Protein AF-A0A536ZIE7-F1 (afdb_monomer_lite)

Secondary structure (DSSP, 8-state):
---HHHHTT--TT-EEEETTEEEEEEEE-SS-EEE---HHHHHHSGGGG--TT----EEE-HHHHHHHHHHH--

pLDDT: mean 91.74, std 5.27, range [56.72, 96.06]

Structure (mmCIF, N/CA/C/O backbone):
data_AF-A0A536ZIE7-F1
#
_entry.id   AF-A0A536ZIE7-F1
#
loop_
_atom_site.group_PDB
_atom_site.id
_atom_site.type_symbol
_atom_site.label_atom_id
_atom_site.label_alt_id
_atom_site.label_comp_id
_atom_site.label_asym_id
_atom_site.label_entity_id
_atom_site.label_seq_id
_atom_site.pdbx_PDB_ins_code
_atom_site.Cartn_x
_atom_site.Cartn_y
_atom_site.Cartn_z
_atom_site.occupancy
_atom_site.B_iso_or_equiv
_atom_site.auth_seq_id
_atom_site.auth_comp_id
_atom_site.auth_asym_id
_atom_site.auth_atom_id
_atom_site.pdbx_PDB_model_num
ATOM 1 N N . ASP A 1 1 ? -6.813 -12.136 0.581 1.00 83.88 1 ASP A N 1
ATOM 2 C CA . ASP A 1 1 ? -6.161 -12.455 -0.704 1.00 83.88 1 ASP A CA 1
ATOM 3 C C . ASP A 1 1 ? -6.237 -11.269 -1.637 1.00 83.88 1 ASP A C 1
ATOM 5 O O . ASP A 1 1 ? -7.273 -10.614 -1.678 1.00 83.88 1 ASP A O 1
ATOM 9 N N . ALA A 1 2 ? -5.149 -10.989 -2.352 1.00 85.00 2 ALA A N 1
ATOM 10 C CA . ALA A 1 2 ? -5.111 -9.932 -3.356 1.00 85.00 2 ALA A CA 1
ATOM 11 C C . ALA A 1 2 ? -5.398 -10.518 -4.754 1.00 85.00 2 ALA A C 1
ATOM 13 O O . ALA A 1 2 ? -4.932 -11.621 -5.051 1.00 85.00 2 ALA A O 1
ATOM 14 N N . PRO A 1 3 ? -6.141 -9.816 -5.629 1.00 88.38 3 PRO A N 1
ATOM 15 C CA . PRO A 1 3 ? -6.367 -10.273 -6.997 1.00 88.38 3 PRO A CA 1
ATOM 16 C C . PRO A 1 3 ? -5.052 -10.426 -7.776 1.00 88.38 3 PRO A C 1
ATOM 18 O O . PRO A 1 3 ? -4.232 -9.507 -7.793 1.00 88.38 3 PRO A O 1
ATOM 21 N N . ALA A 1 4 ? -4.880 -11.547 -8.488 1.00 86.19 4 ALA A N 1
ATOM 22 C CA . ALA A 1 4 ? -3.668 -11.833 -9.270 1.00 86.19 4 ALA A CA 1
ATOM 23 C C . ALA A 1 4 ? -3.344 -10.733 -10.298 1.00 86.19 4 ALA A C 1
ATOM 25 O O . ALA A 1 4 ? -2.185 -10.369 -10.484 1.00 86.19 4 ALA A O 1
ATOM 26 N N . ALA A 1 5 ? -4.379 -10.144 -10.905 1.00 87.56 5 ALA A N 1
ATOM 27 C CA . ALA A 1 5 ? -4.235 -9.045 -11.856 1.00 87.56 5 ALA A CA 1
ATOM 28 C C . ALA A 1 5 ? -3.620 -7.775 -11.240 1.00 87.56 5 ALA A C 1
ATOM 30 O O . ALA A 1 5 ? -2.997 -7.007 -11.963 1.00 87.56 5 ALA A O 1
ATOM 31 N N . LEU A 1 6 ? -3.775 -7.551 -9.928 1.00 88.50 6 LEU A N 1
ATOM 32 C CA . LEU A 1 6 ? -3.183 -6.406 -9.229 1.00 88.50 6 LEU A CA 1
ATOM 33 C C . LEU A 1 6 ? -1.810 -6.737 -8.640 1.00 88.50 6 LEU A C 1
ATOM 35 O O . LEU A 1 6 ? -0.938 -5.872 -8.627 1.00 88.50 6 LEU A O 1
ATOM 39 N N . LEU A 1 7 ? -1.589 -7.986 -8.214 1.00 89.88 7 LEU A N 1
ATOM 40 C CA . LEU A 1 7 ? -0.318 -8.432 -7.627 1.00 89.88 7 LEU A CA 1
ATOM 41 C C . LEU A 1 7 ? 0.889 -8.186 -8.542 1.00 89.88 7 LEU A C 1
ATOM 43 O O . LEU A 1 7 ? 1.957 -7.855 -8.041 1.00 89.88 7 LEU A O 1
ATOM 47 N N . ARG A 1 8 ? 0.721 -8.249 -9.871 1.00 88.81 8 ARG A N 1
ATOM 48 C CA . ARG A 1 8 ? 1.800 -7.942 -10.833 1.00 88.81 8 ARG A CA 1
ATOM 49 C C . ARG A 1 8 ? 2.348 -6.510 -10.737 1.00 88.81 8 ARG A C 1
ATOM 51 O O . ARG A 1 8 ? 3.435 -6.252 -11.240 1.00 88.81 8 ARG A O 1
ATOM 58 N N . TYR A 1 9 ? 1.591 -5.587 -10.142 1.00 91.44 9 TYR A N 1
ATOM 59 C CA . TYR A 1 9 ? 1.979 -4.185 -9.962 1.00 91.44 9 TYR A CA 1
ATOM 60 C C . TYR A 1 9 ? 2.446 -3.882 -8.531 1.00 91.44 9 TYR A C 1
ATOM 62 O O . TYR A 1 9 ? 2.769 -2.740 -8.221 1.00 91.44 9 TYR A O 1
ATOM 70 N N . ILE A 1 10 ? 2.470 -4.885 -7.649 1.00 92.62 10 ILE A N 1
ATOM 71 C CA . ILE A 1 10 ? 2.878 -4.748 -6.253 1.00 92.62 10 ILE A CA 1
ATOM 72 C C . ILE A 1 10 ? 4.264 -5.374 -6.117 1.00 92.62 10 ILE A C 1
ATOM 74 O O . ILE A 1 10 ? 4.421 -6.590 -6.202 1.00 92.62 10 ILE A O 1
ATOM 78 N N . ALA A 1 11 ? 5.277 -4.539 -5.898 1.00 91.50 11 ALA A N 1
ATOM 79 C CA . ALA A 1 11 ? 6.655 -4.978 -5.711 1.00 91.50 11 ALA A CA 1
ATOM 80 C C . ALA A 1 11 ? 7.089 -4.822 -4.243 1.00 91.50 11 ALA A C 1
ATOM 82 O O . ALA A 1 11 ? 6.665 -3.867 -3.585 1.00 91.50 11 ALA A O 1
ATOM 83 N N . PRO A 1 12 ? 7.963 -5.701 -3.712 1.00 92.81 12 PRO A N 1
ATOM 84 C CA . PRO A 1 12 ? 8.595 -5.483 -2.414 1.00 92.81 12 PRO A CA 1
ATOM 85 C C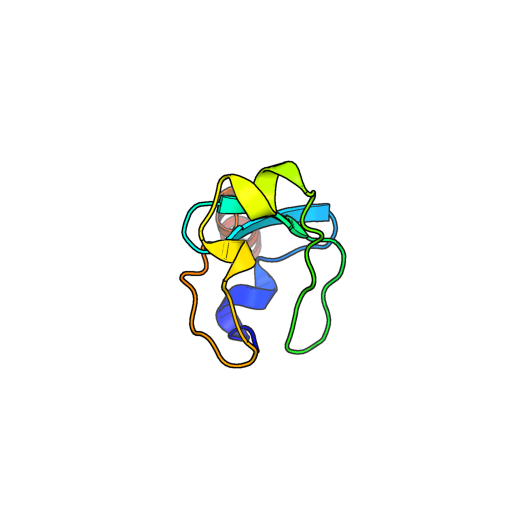 . PRO A 1 12 ? 9.294 -4.122 -2.368 1.00 92.81 12 PRO A C 1
ATOM 87 O O . PRO A 1 12 ? 9.981 -3.746 -3.317 1.00 92.81 12 PRO A O 1
ATOM 90 N N . LYS A 1 13 ? 9.136 -3.399 -1.256 1.00 91.44 13 LYS A N 1
ATOM 91 C CA . LYS A 1 13 ? 9.593 -2.010 -1.063 1.00 91.44 13 LYS A CA 1
ATOM 92 C C . LYS A 1 13 ? 8.928 -0.975 -1.982 1.00 91.44 13 LYS A C 1
ATOM 94 O O . LYS A 1 13 ? 9.326 0.186 -1.950 1.00 91.44 13 LYS A O 1
ATOM 99 N N . GLY A 1 14 ? 7.931 -1.372 -2.771 1.00 92.88 14 GLY A N 1
ATOM 100 C CA . GLY A 1 14 ? 7.074 -0.462 -3.522 1.00 92.88 14 GLY A CA 1
ATOM 101 C C . GLY A 1 14 ? 5.985 0.162 -2.651 1.00 92.88 14 GLY A C 1
ATOM 102 O O . GLY A 1 14 ? 5.834 -0.172 -1.469 1.00 92.88 14 GLY A O 1
ATOM 103 N N . SER A 1 15 ? 5.210 1.053 -3.259 1.00 94.19 15 SER A N 1
ATOM 104 C CA . SER A 1 15 ? 4.066 1.707 -2.628 1.00 94.19 15 SER A CA 1
ATOM 105 C C . SER A 1 15 ? 2.751 1.028 -3.010 1.00 94.19 15 SER A C 1
ATOM 107 O O . SER A 1 15 ? 2.587 0.508 -4.113 1.00 94.19 15 SER A O 1
ATOM 109 N N . VAL A 1 16 ? 1.802 1.027 -2.080 1.00 95.38 16 VAL A N 1
ATOM 110 C CA . VAL A 1 16 ? 0.431 0.550 -2.287 1.00 95.38 16 VAL A CA 1
ATOM 111 C C . VAL A 1 16 ? -0.515 1.404 -1.450 1.00 95.38 16 VAL A C 1
ATOM 113 O O . VAL A 1 16 ? -0.144 1.803 -0.344 1.00 95.38 16 VAL A O 1
ATOM 116 N N . ALA A 1 17 ? -1.722 1.684 -1.945 1.00 95.75 17 ALA A N 1
ATOM 117 C CA . ALA A 1 17 ? -2.745 2.340 -1.135 1.00 95.75 17 ALA A CA 1
ATOM 118 C C . ALA A 1 17 ? -3.827 1.344 -0.708 1.00 95.75 17 ALA A C 1
ATOM 120 O O . ALA A 1 17 ? -4.382 0.620 -1.539 1.00 95.75 17 ALA A O 1
ATOM 121 N N . ILE A 1 18 ? -4.127 1.319 0.592 1.00 95.38 18 ILE A N 1
ATOM 122 C CA . ILE A 1 18 ? -5.204 0.515 1.182 1.00 95.38 18 ILE A CA 1
ATOM 123 C C . ILE A 1 18 ? -6.197 1.471 1.833 1.00 95.38 18 ILE A C 1
ATOM 125 O O . ILE A 1 18 ? -5.817 2.220 2.727 1.00 95.38 18 ILE A O 1
ATOM 129 N N . ASP A 1 19 ? -7.444 1.484 1.357 1.00 95.19 19 ASP A N 1
ATOM 130 C CA . ASP A 1 19 ? -8.473 2.456 1.764 1.00 95.19 19 ASP A CA 1
ATOM 131 C C . ASP A 1 19 ? -7.974 3.916 1.722 1.00 95.19 19 ASP A C 1
ATOM 133 O O . ASP A 1 19 ? -8.265 4.733 2.591 1.00 95.19 19 ASP A O 1
ATOM 137 N N . GLY A 1 20 ? -7.180 4.241 0.694 1.00 94.44 20 GLY A N 1
ATOM 138 C CA . GLY A 1 20 ? -6.587 5.569 0.498 1.00 94.44 20 GLY A CA 1
ATOM 139 C C . GLY A 1 20 ? -5.348 5.859 1.355 1.00 94.44 20 GLY A C 1
ATOM 140 O O . GLY A 1 20 ? -4.730 6.910 1.194 1.00 94.44 20 GLY A O 1
ATOM 141 N N . VAL A 1 21 ? -4.938 4.941 2.234 1.00 95.81 21 VAL A N 1
ATOM 142 C CA . VAL A 1 21 ? -3.737 5.086 3.067 1.00 95.81 21 VAL A CA 1
ATOM 143 C C . VAL A 1 21 ? -2.520 4.566 2.312 1.00 95.81 21 VAL A C 1
ATOM 145 O O . VAL A 1 21 ? -2.458 3.386 1.968 1.00 95.81 21 VAL A O 1
ATOM 148 N N . SER A 1 22 ? -1.536 5.437 2.083 1.00 95.31 22 SER A N 1
ATOM 149 C CA . SER A 1 22 ? -0.266 5.068 1.448 1.00 95.31 22 SER A CA 1
ATOM 150 C C . SER A 1 22 ? 0.610 4.251 2.396 1.00 95.31 22 SER A C 1
ATOM 152 O O . SER A 1 22 ? 0.897 4.680 3.516 1.00 95.31 22 SER A O 1
ATOM 154 N N . LEU A 1 23 ? 1.031 3.070 1.944 1.00 96.00 23 LEU A N 1
ATOM 155 C CA . LEU A 1 23 ? 1.805 2.104 2.715 1.00 96.00 23 LEU A CA 1
ATOM 156 C C . LEU A 1 23 ? 2.953 1.527 1.885 1.00 96.00 23 LEU A C 1
ATOM 158 O O . LEU A 1 23 ? 2.878 1.409 0.661 1.00 96.00 23 LEU A O 1
ATOM 162 N N . THR A 1 24 ? 4.008 1.109 2.581 1.00 95.62 24 THR A N 1
ATOM 163 C CA . THR A 1 24 ? 5.144 0.412 1.974 1.00 95.62 24 THR A CA 1
ATOM 164 C C . THR A 1 24 ? 4.931 -1.094 2.029 1.00 95.62 24 THR A C 1
ATOM 166 O O . THR A 1 24 ? 4.683 -1.667 3.095 1.00 95.62 24 THR A O 1
ATOM 169 N N . VAL A 1 25 ? 5.084 -1.751 0.883 1.00 96.06 25 VAL A N 1
ATOM 170 C CA . VAL A 1 25 ? 5.018 -3.209 0.770 1.00 96.06 25 VAL A CA 1
ATOM 171 C C . VAL A 1 25 ? 6.276 -3.820 1.380 1.00 96.06 25 VAL A C 1
ATOM 173 O O . VAL A 1 25 ? 7.391 -3.544 0.941 1.00 96.06 25 VAL A O 1
ATOM 176 N N . ASN A 1 26 ? 6.111 -4.682 2.378 1.00 95.44 26 ASN A N 1
ATOM 177 C CA . ASN A 1 26 ? 7.216 -5.382 3.025 1.00 95.44 26 ASN A CA 1
ATOM 178 C C . ASN A 1 26 ? 7.593 -6.656 2.250 1.00 95.44 26 ASN A C 1
ATOM 180 O O . ASN A 1 26 ? 8.751 -6.862 1.893 1.00 95.44 26 ASN A O 1
ATOM 184 N N . SER A 1 27 ? 6.600 -7.488 1.933 1.00 94.38 27 SER A N 1
ATOM 185 C CA . SER A 1 27 ? 6.794 -8.727 1.177 1.00 94.38 27 SER A CA 1
ATOM 186 C C . SER A 1 27 ? 5.608 -9.030 0.270 1.00 94.38 27 SER A C 1
ATOM 188 O O . SER A 1 27 ? 4.488 -8.571 0.503 1.00 94.38 27 SER A O 1
ATOM 190 N N . VAL A 1 28 ? 5.868 -9.812 -0.776 1.00 93.81 28 VAL A N 1
ATOM 191 C CA . VAL A 1 28 ? 4.872 -10.270 -1.747 1.00 93.81 28 VAL A CA 1
ATOM 192 C C . VAL A 1 28 ? 5.015 -11.783 -1.873 1.00 93.81 28 VAL A C 1
ATOM 194 O O . VAL A 1 28 ? 6.118 -12.284 -2.082 1.00 93.81 28 VAL A O 1
ATOM 197 N N . GLY A 1 29 ? 3.913 -12.502 -1.693 1.00 91.06 29 GLY A N 1
ATOM 198 C CA . GLY 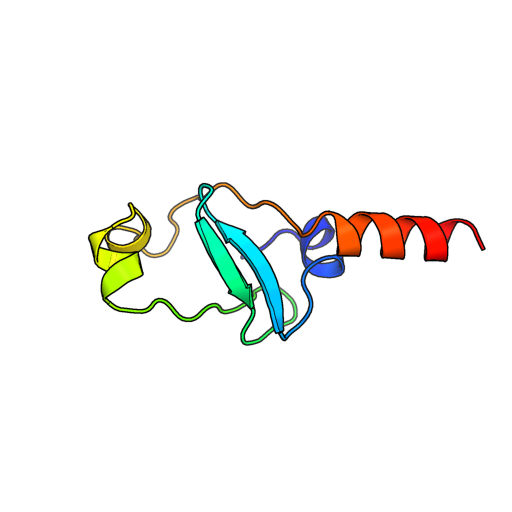A 1 29 ? 3.789 -13.937 -1.935 1.00 91.06 29 GLY A CA 1
ATOM 199 C C . GLY A 1 29 ? 2.887 -14.216 -3.138 1.00 91.06 29 GLY A C 1
ATOM 200 O O . GLY A 1 29 ? 2.435 -13.301 -3.820 1.00 91.06 29 GLY A O 1
ATOM 201 N N . GLU A 1 30 ? 2.568 -15.489 -3.377 1.00 88.06 30 GLU A N 1
ATOM 202 C CA . GLU A 1 30 ? 1.817 -15.901 -4.577 1.00 88.06 30 GLU A CA 1
ATOM 203 C C . GLU A 1 30 ? 0.404 -15.300 -4.669 1.00 88.06 30 GLU A C 1
ATOM 205 O O . GLU A 1 30 ? -0.101 -15.043 -5.758 1.00 88.06 30 GLU A O 1
ATOM 210 N N . ARG A 1 31 ? -0.259 -15.093 -3.523 1.00 91.69 31 ARG A N 1
ATOM 211 C CA . ARG A 1 31 ? -1.671 -14.657 -3.441 1.00 91.69 31 ARG A CA 1
ATOM 212 C C . ARG A 1 31 ? -1.921 -13.510 -2.459 1.00 91.69 31 ARG A C 1
ATOM 214 O O . ARG A 1 31 ? -3.066 -13.106 -2.235 1.00 91.69 31 ARG A O 1
ATOM 221 N N . HIS A 1 32 ? -0.870 -13.014 -1.820 1.00 93.38 32 HIS A N 1
ATOM 222 C CA . HIS A 1 32 ? -0.962 -12.008 -0.770 1.00 93.38 32 HIS A CA 1
ATOM 223 C C . HIS A 1 32 ? 0.290 -11.137 -0.750 1.00 93.38 32 HIS A C 1
ATOM 225 O O . HIS A 1 32 ? 1.335 -11.517 -1.265 1.00 93.38 32 HIS A O 1
ATOM 231 N N . PHE A 1 33 ? 0.182 -9.982 -0.112 1.00 94.62 33 PHE A N 1
ATOM 232 C CA . PHE A 1 33 ? 1.307 -9.120 0.215 1.00 94.62 33 PHE A CA 1
ATOM 233 C C . PHE A 1 33 ? 1.154 -8.655 1.663 1.00 94.62 33 PHE A C 1
ATOM 235 O O . PHE A 1 33 ? 0.055 -8.707 2.223 1.00 94.62 33 PHE A O 1
ATOM 242 N N . ALA A 1 34 ? 2.254 -8.233 2.274 1.00 94.69 34 ALA A N 1
ATOM 243 C CA . ALA A 1 34 ? 2.273 -7.736 3.640 1.00 94.69 34 ALA A CA 1
ATOM 244 C C . ALA A 1 34 ? 2.745 -6.284 3.687 1.00 94.69 34 ALA A C 1
ATOM 246 O O . ALA A 1 34 ? 3.636 -5.874 2.941 1.00 94.69 34 ALA A O 1
ATOM 247 N N . VAL A 1 35 ? 2.163 -5.529 4.613 1.00 95.38 35 VAL A N 1
ATOM 248 C CA . VAL A 1 35 ? 2.513 -4.147 4.954 1.00 95.38 35 VAL A CA 1
ATOM 249 C C . VAL A 1 35 ? 2.686 -4.064 6.466 1.00 95.38 35 VAL A C 1
ATOM 251 O O . VAL A 1 35 ? 2.051 -4.818 7.204 1.00 95.38 35 VAL A O 1
ATOM 254 N N . ASN A 1 36 ? 3.535 -3.152 6.931 1.00 93.88 36 ASN A N 1
ATOM 255 C CA . ASN A 1 36 ? 3.675 -2.877 8.358 1.00 93.88 36 ASN A CA 1
ATOM 256 C C . ASN A 1 36 ? 2.940 -1.580 8.690 1.00 93.88 36 ASN A C 1
ATOM 258 O O . ASN A 1 36 ? 3.120 -0.572 8.009 1.00 93.88 36 ASN A O 1
ATOM 262 N N . LEU A 1 37 ? 2.143 -1.605 9.755 1.00 93.75 37 LEU A N 1
ATOM 263 C CA . LEU A 1 37 ? 1.430 -0.434 10.254 1.00 93.75 37 LEU A CA 1
ATOM 264 C C . LEU A 1 37 ? 2.127 0.069 11.514 1.00 93.75 37 LEU A C 1
ATOM 266 O O . LEU A 1 37 ? 2.324 -0.684 12.467 1.00 93.75 37 LEU A O 1
ATOM 270 N N . ILE A 1 38 ? 2.510 1.343 11.514 1.00 95.38 38 ILE A N 1
ATOM 271 C CA . ILE A 1 38 ? 3.036 1.998 12.713 1.00 95.38 38 ILE A CA 1
ATOM 272 C C . ILE A 1 38 ? 1.876 2.441 13.619 1.00 95.38 38 ILE A C 1
ATOM 274 O O . ILE A 1 38 ? 0.775 2.685 13.115 1.00 95.38 38 ILE A O 1
ATOM 278 N N . PRO A 1 39 ? 2.103 2.617 14.937 1.00 94.81 39 PRO A N 1
ATOM 279 C CA . PRO A 1 39 ? 1.046 3.011 15.870 1.00 94.81 39 PRO A CA 1
ATOM 280 C C . PRO A 1 39 ? 0.280 4.266 15.440 1.00 94.81 39 PRO A C 1
ATOM 282 O O . PRO A 1 39 ? -0.940 4.309 15.551 1.00 94.81 39 PRO A O 1
ATOM 285 N N . HIS A 1 40 ? 0.974 5.262 14.881 1.00 94.69 40 HIS A N 1
ATOM 286 C CA . HIS A 1 40 ? 0.324 6.477 14.395 1.00 94.69 40 HIS A CA 1
ATOM 287 C C . HIS A 1 40 ? -0.679 6.198 13.264 1.00 94.69 40 HIS A C 1
ATOM 289 O O . HIS A 1 40 ? -1.793 6.703 13.312 1.00 94.69 40 HIS A O 1
ATOM 295 N N . THR A 1 41 ? -0.333 5.346 12.291 1.00 94.31 41 THR A N 1
ATOM 296 C CA . THR A 1 41 ? -1.236 4.960 11.194 1.00 94.31 41 THR A CA 1
ATOM 297 C C . THR A 1 41 ? -2.453 4.200 11.711 1.00 94.31 41 THR A C 1
ATOM 299 O O . THR A 1 41 ? -3.558 4.444 11.242 1.00 94.31 41 THR A O 1
ATOM 302 N N . LEU A 1 42 ? -2.275 3.314 12.696 1.00 93.94 42 LEU A N 1
ATOM 303 C CA . LEU A 1 42 ? -3.385 2.570 13.301 1.00 93.94 42 LEU A CA 1
ATOM 304 C C . LEU A 1 42 ? -4.391 3.486 14.007 1.00 93.94 42 LEU A C 1
ATOM 306 O O . LEU A 1 42 ? -5.582 3.217 13.955 1.00 93.94 42 LEU A O 1
ATOM 310 N N . VAL A 1 43 ? -3.914 4.553 14.655 1.00 94.56 43 VAL A N 1
ATOM 311 C CA . VAL A 1 43 ? -4.766 5.509 15.384 1.00 94.56 43 VAL A CA 1
ATOM 312 C C . VAL A 1 43 ? -5.380 6.557 14.452 1.00 94.56 43 VAL A C 1
ATOM 314 O O . VAL A 1 43 ? -6.497 7.007 14.681 1.00 94.56 43 VAL A O 1
ATOM 317 N N . ALA A 1 44 ? -4.657 6.966 13.409 1.00 95.12 44 ALA A N 1
ATOM 318 C CA . ALA A 1 44 ? -5.079 8.034 12.504 1.00 95.12 44 ALA A CA 1
ATOM 319 C C . ALA A 1 44 ? -5.934 7.552 11.316 1.00 95.12 44 ALA A C 1
ATOM 321 O O . ALA A 1 44 ? -6.371 8.376 10.516 1.00 95.12 44 ALA A O 1
ATOM 322 N N . THR A 1 45 ? -6.143 6.241 11.157 1.00 94.44 45 THR A N 1
ATOM 323 C CA . THR A 1 45 ? -6.866 5.656 10.014 1.00 94.44 45 THR A CA 1
ATOM 324 C C . THR A 1 45 ? -7.815 4.547 10.463 1.00 94.44 45 THR A C 1
ATOM 326 O O . THR A 1 45 ? -7.700 4.025 11.567 1.00 94.44 45 THR A O 1
ATOM 329 N N . THR A 1 46 ? -8.723 4.129 9.581 1.00 93.94 46 THR A N 1
ATOM 330 C CA . THR A 1 46 ? -9.654 3.013 9.831 1.00 93.94 46 THR A CA 1
ATOM 331 C C . THR A 1 46 ? -8.974 1.638 9.807 1.00 93.94 46 THR A C 1
ATOM 333 O O . THR A 1 46 ? -9.601 0.629 10.128 1.00 93.94 46 THR A O 1
ATOM 336 N N . LEU A 1 47 ? -7.681 1.566 9.458 1.00 94.00 47 LEU A N 1
ATOM 337 C CA . LEU A 1 47 ? -6.953 0.301 9.328 1.00 94.00 47 LEU A CA 1
ATOM 338 C C . LEU A 1 47 ? -6.807 -0.450 10.660 1.00 94.00 47 LEU A C 1
ATOM 340 O O . LEU A 1 47 ? -6.681 -1.673 10.651 1.00 94.00 47 LEU A O 1
ATOM 344 N N . GLY A 1 48 ? -6.831 0.259 11.795 1.00 92.75 48 GLY A N 1
ATOM 345 C CA . GLY A 1 48 ? -6.760 -0.351 13.126 1.00 92.75 48 GLY A CA 1
ATOM 346 C C . GLY A 1 48 ? -8.000 -1.164 13.514 1.00 92.75 48 GLY A C 1
ATOM 347 O O . GLY A 1 48 ? -7.916 -2.014 14.397 1.00 92.75 48 GLY A O 1
ATOM 348 N N . GLU A 1 49 ? -9.127 -0.944 12.837 1.00 94.12 49 GLU A N 1
ATOM 349 C CA . GLU A 1 49 ? -10.408 -1.611 13.105 1.00 94.12 49 GLU A CA 1
ATOM 350 C C . GLU A 1 49 ? -10.651 -2.815 12.179 1.00 94.12 49 GLU A C 1
ATOM 352 O O . GLU A 1 49 ? -11.620 -3.561 12.343 1.00 94.12 49 GLU A O 1
ATOM 357 N N . LEU A 1 50 ? -9.771 -3.027 11.193 1.00 94.00 50 LEU A N 1
ATOM 358 C CA . LEU A 1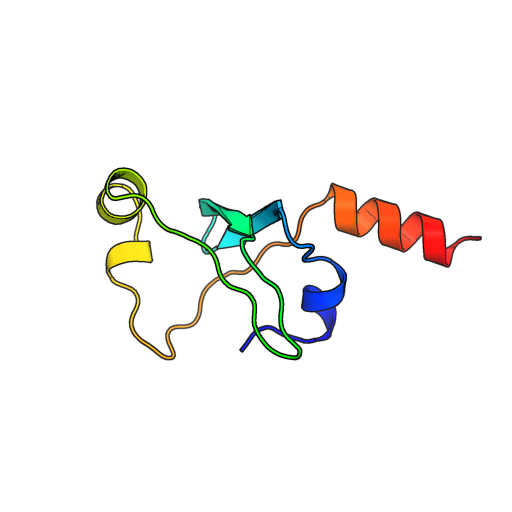 50 ? -9.918 -4.102 10.223 1.00 94.00 50 LEU A CA 1
ATOM 359 C C . LEU A 1 50 ? -9.796 -5.472 10.889 1.00 94.00 50 LEU A C 1
ATOM 361 O O . LEU A 1 50 ? -8.842 -5.788 11.600 1.00 94.00 50 LEU A O 1
ATOM 365 N N . THR A 1 51 ? -10.752 -6.337 10.572 1.00 93.25 51 THR A N 1
ATOM 366 C CA . THR A 1 51 ? -10.747 -7.740 10.980 1.00 93.25 51 THR A CA 1
ATOM 367 C C . THR A 1 51 ? -10.393 -8.638 9.800 1.00 93.25 51 TH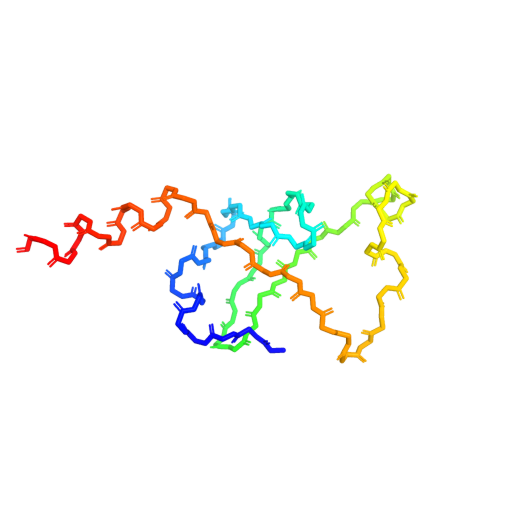R A C 1
ATOM 369 O O . THR A 1 51 ? -10.463 -8.251 8.629 1.00 93.25 51 THR A O 1
ATOM 372 N N . ARG A 1 52 ? -9.985 -9.878 10.089 1.00 92.19 52 ARG A N 1
ATOM 373 C CA . ARG A 1 52 ? -9.702 -10.858 9.034 1.00 92.19 52 ARG A CA 1
ATOM 374 C C . ARG A 1 52 ? -10.940 -11.061 8.158 1.00 92.19 52 ARG A C 1
ATOM 376 O O . ARG A 1 52 ? -12.019 -11.337 8.664 1.00 92.19 52 ARG A O 1
ATOM 383 N N . GLY A 1 53 ? -10.753 -10.971 6.843 1.00 91.75 53 GLY A N 1
ATOM 384 C CA . GLY A 1 53 ? -11.833 -11.101 5.861 1.00 91.75 53 GLY A CA 1
ATOM 385 C C . GLY A 1 53 ? -12.523 -9.784 5.498 1.00 91.75 53 GLY A C 1
ATOM 386 O O . GLY A 1 53 ? -13.319 -9.780 4.558 1.00 91.75 53 GLY A O 1
ATOM 387 N N . ALA A 1 54 ? -12.194 -8.674 6.171 1.00 93.06 54 ALA A N 1
ATOM 388 C CA . ALA A 1 54 ?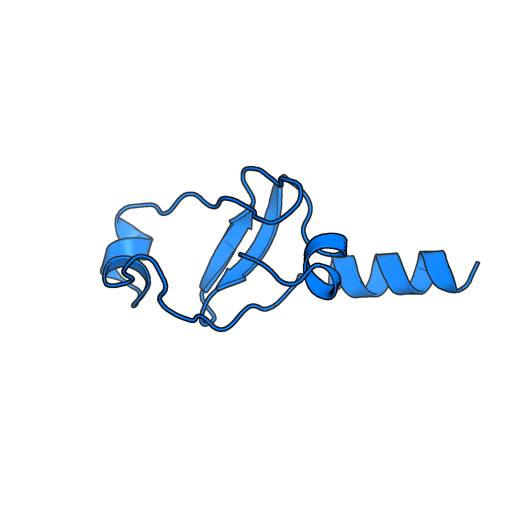 -12.643 -7.351 5.760 1.00 93.06 54 ALA A CA 1
ATOM 389 C C . ALA A 1 54 ? -12.198 -7.054 4.320 1.00 93.06 54 ALA A C 1
ATOM 391 O O . ALA A 1 54 ? -11.088 -7.396 3.898 1.00 93.06 54 ALA A O 1
ATOM 392 N N . ARG A 1 55 ? -13.097 -6.432 3.556 1.00 93.69 55 ARG A N 1
ATOM 393 C CA . ARG A 1 55 ? -12.787 -5.927 2.220 1.00 93.69 55 ARG A CA 1
ATOM 394 C C . ARG A 1 55 ? -12.258 -4.510 2.351 1.00 93.69 55 ARG A C 1
ATOM 396 O O . ARG A 1 55 ? -12.785 -3.736 3.139 1.00 93.69 55 ARG A O 1
ATOM 403 N N . VAL A 1 56 ? -11.254 -4.207 1.545 1.00 94.50 56 VAL A N 1
ATOM 404 C CA . VAL A 1 56 ? -10.591 -2.906 1.490 1.00 94.50 56 VAL A CA 1
ATOM 405 C C . VAL A 1 56 ? -10.489 -2.479 0.036 1.00 94.50 56 VAL A C 1
ATOM 407 O O . VAL A 1 56 ? -10.445 -3.322 -0.869 1.00 94.50 56 VAL A O 1
ATOM 410 N N . ASN A 1 57 ? -10.430 -1.178 -0.194 1.00 94.62 57 ASN A N 1
ATOM 411 C CA . ASN A 1 57 ? -10.082 -0.631 -1.492 1.00 94.62 57 ASN A CA 1
ATOM 412 C C . ASN A 1 57 ? -8.572 -0.744 -1.681 1.00 94.62 57 ASN A C 1
ATOM 414 O O . ASN A 1 57 ? -7.804 -0.384 -0.791 1.00 94.62 57 ASN A O 1
ATOM 418 N N . LEU A 1 58 ? -8.153 -1.256 -2.836 1.00 93.94 58 LEU A N 1
ATOM 419 C CA . LEU A 1 58 ? -6.748 -1.472 -3.155 1.00 93.94 58 LEU A CA 1
ATOM 420 C C . LEU A 1 58 ? -6.379 -0.687 -4.410 1.00 93.94 58 LEU A C 1
ATOM 422 O O . LEU A 1 58 ? -6.940 -0.933 -5.478 1.00 93.94 58 LEU A O 1
ATOM 426 N N . GLU A 1 59 ? -5.404 0.207 -4.283 1.00 94.56 59 GLU A N 1
ATOM 427 C CA . GLU A 1 59 ? -4.825 0.953 -5.399 1.00 94.56 59 GLU A CA 1
ATOM 428 C C . GLU A 1 59 ? -3.344 0.594 -5.553 1.00 94.56 59 GLU A C 1
ATOM 430 O O . GLU A 1 59 ? -2.576 0.598 -4.587 1.00 94.56 59 GLU A O 1
ATOM 435 N N . VAL A 1 60 ? -2.953 0.249 -6.780 1.00 93.38 60 VAL A N 1
ATOM 436 C CA . VAL A 1 60 ? -1.565 -0.072 -7.134 1.00 93.38 60 VAL A CA 1
ATOM 437 C C . VAL A 1 60 ? -0.813 1.185 -7.547 1.00 93.38 60 VAL A C 1
ATOM 439 O O . VAL A 1 60 ? -1.413 2.130 -8.056 1.00 93.38 60 VAL A O 1
ATOM 442 N N . ASP A 1 61 ? 0.507 1.170 -7.386 1.00 92.62 61 ASP A N 1
ATOM 443 C CA . ASP A 1 61 ? 1.348 2.297 -7.772 1.00 92.62 61 ASP A CA 1
ATOM 444 C C . ASP A 1 61 ? 1.192 2.630 -9.266 1.00 92.62 61 ASP A C 1
ATOM 446 O O . ASP A 1 61 ? 1.317 1.781 -10.160 1.00 92.62 61 ASP A O 1
ATOM 450 N N . LEU A 1 62 ? 0.940 3.908 -9.537 1.00 89.81 62 LEU A N 1
ATOM 451 C CA . LEU A 1 62 ? 0.827 4.448 -10.879 1.00 89.81 62 LEU A CA 1
ATOM 452 C C . LEU A 1 62 ? 2.111 4.223 -11.695 1.00 89.81 62 LEU A C 1
ATOM 454 O O . LEU A 1 62 ? 2.029 3.897 -12.881 1.00 89.81 62 LEU A O 1
ATOM 458 N N . VAL A 1 63 ? 3.284 4.349 -11.067 1.00 90.06 63 VAL A N 1
ATOM 459 C CA . VAL A 1 63 ? 4.585 4.099 -11.702 1.00 90.06 63 VAL A CA 1
ATOM 460 C C . VAL A 1 63 ? 4.690 2.639 -12.125 1.00 90.06 63 VAL A C 1
ATOM 462 O O . VAL A 1 63 ? 5.042 2.368 -13.272 1.00 90.06 63 VAL A O 1
ATOM 465 N N . ALA A 1 64 ? 4.307 1.697 -11.257 1.00 89.38 64 ALA A N 1
ATOM 466 C CA . ALA A 1 64 ? 4.310 0.273 -11.591 1.00 89.38 64 ALA A CA 1
ATOM 467 C C . ALA A 1 64 ? 3.390 -0.030 -12.786 1.00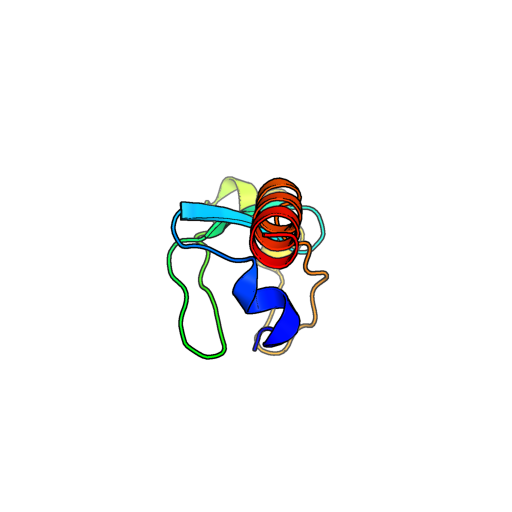 89.38 64 ALA A C 1
ATOM 469 O O . ALA A 1 64 ? 3.759 -0.792 -13.683 1.00 89.38 64 ALA A O 1
ATOM 470 N N . ARG A 1 65 ? 2.223 0.625 -12.854 1.00 88.12 65 ARG A N 1
ATOM 471 C CA . ARG A 1 65 ? 1.299 0.501 -13.989 1.00 88.12 65 ARG A CA 1
ATOM 472 C C . ARG A 1 65 ? 1.898 1.038 -15.292 1.00 88.12 65 ARG A C 1
ATOM 474 O O . ARG A 1 65 ? 1.741 0.407 -16.336 1.00 88.12 65 ARG A O 1
ATOM 481 N N . TYR A 1 66 ? 2.583 2.181 -15.251 1.00 90.81 66 TYR A N 1
ATOM 482 C CA . TYR A 1 66 ? 3.245 2.743 -16.432 1.00 90.81 66 TYR A CA 1
ATOM 483 C C . TYR A 1 66 ? 4.438 1.903 -16.890 1.00 90.81 66 TYR A C 1
ATOM 485 O O . TYR A 1 66 ? 4.560 1.649 -18.085 1.00 90.81 66 TYR A O 1
ATOM 493 N N . VAL A 1 67 ? 5.273 1.420 -15.967 1.00 89.44 67 VAL A N 1
ATOM 494 C CA . VAL A 1 67 ? 6.404 0.536 -16.287 1.00 89.44 67 VAL A CA 1
ATOM 495 C C . VAL A 1 67 ? 5.915 -0.751 -16.945 1.00 89.44 67 VAL A C 1
ATOM 497 O O . VAL A 1 67 ? 6.432 -1.136 -17.988 1.00 89.44 67 VAL A O 1
ATOM 500 N N . ALA A 1 68 ? 4.873 -1.382 -16.402 1.00 87.06 68 ALA A N 1
ATOM 501 C CA . ALA A 1 68 ? 4.286 -2.570 -17.011 1.00 87.06 68 ALA A CA 1
ATOM 502 C C . ALA A 1 68 ? 3.769 -2.304 -18.434 1.00 87.06 68 ALA A C 1
ATOM 504 O O . ALA A 1 68 ? 4.017 -3.104 -19.329 1.00 87.06 68 ALA A O 1
ATOM 505 N N . ARG A 1 69 ? 3.109 -1.160 -18.662 1.00 88.06 69 ARG A N 1
ATOM 506 C CA . ARG A 1 69 ? 2.644 -0.764 -19.999 1.00 88.06 69 ARG A CA 1
ATOM 507 C C . ARG A 1 69 ? 3.800 -0.527 -20.976 1.00 88.06 69 ARG A C 1
ATOM 509 O O . ARG A 1 69 ? 3.659 -0.842 -22.150 1.00 88.06 69 ARG A O 1
ATOM 516 N N . LEU A 1 70 ? 4.919 0.037 -20.516 1.00 90.44 70 LEU A N 1
ATOM 517 C CA . LEU A 1 70 ? 6.114 0.221 -21.347 1.00 90.44 70 LEU A CA 1
ATOM 518 C C . LEU A 1 70 ? 6.732 -1.122 -21.749 1.00 90.44 70 LEU A C 1
ATOM 520 O O . LEU A 1 70 ? 7.114 -1.283 -22.901 1.00 90.44 70 LEU A O 1
ATOM 524 N N . LEU A 1 71 ? 6.787 -2.083 -20.823 1.00 89.62 71 LEU A N 1
ATOM 525 C CA . LEU A 1 71 ? 7.301 -3.431 -21.085 1.00 89.62 71 LEU A CA 1
ATOM 526 C C . LEU A 1 71 ? 6.392 -4.257 -22.008 1.00 89.62 71 LEU A C 1
ATOM 528 O O . LEU A 1 71 ? 6.885 -5.141 -22.689 1.00 89.62 71 LEU A O 1
ATOM 532 N N . GLU A 1 72 ? 5.084 -3.993 -22.030 1.00 87.00 72 GLU A N 1
ATOM 533 C CA . GLU A 1 72 ? 4.137 -4.637 -22.958 1.00 87.00 72 GLU A CA 1
ATOM 534 C C . GLU A 1 72 ? 4.186 -4.052 -24.379 1.00 87.00 72 GLU A C 1
ATOM 536 O O . GLU A 1 72 ? 3.718 -4.686 -25.322 1.00 87.00 72 GLU A O 1
ATOM 541 N N . ALA A 1 73 ? 4.691 -2.826 -24.529 1.00 78.25 73 ALA A N 1
ATOM 542 C CA . ALA A 1 73 ? 4.736 -2.113 -25.804 1.00 78.25 73 ALA A CA 1
ATOM 543 C C . ALA A 1 73 ? 6.038 -2.338 -26.597 1.00 78.25 73 ALA A C 1
ATOM 545 O O . ALA A 1 73 ? 6.122 -1.874 -27.736 1.00 78.25 73 ALA A O 1
ATOM 546 N N . GLY A 1 74 ? 7.039 -2.988 -25.994 1.00 56.72 74 GLY A N 1
ATOM 547 C CA . GLY A 1 74 ? 8.314 -3.356 -26.620 1.00 56.72 74 GLY A CA 1
ATOM 548 C C . GLY A 1 74 ? 8.387 -4.846 -26.902 1.00 56.72 74 GLY A C 1
ATOM 549 O O . GLY A 1 74 ? 8.945 -5.194 -27.964 1.00 56.72 74 GLY A O 1
#

Radius of gyration: 13.19 Å; chains: 1; bounding box: 22×24×42 Å

Foldseek 3Di:
DDDQVQLQLQDQQDWKAWQNDIFGWHAGDPHDTDTDDDPVNLVVDCPVVDDPPDDIDIDGDPVSVVVVVVVVVD

Sequence (74 aa):
DAPAALLRYIAPKGSVAIDGVSLTVNSVGERHFAVNLIPHTLVATTLGELTRGARVNLEVDLVARYVARLLEAG